Protein AF-A0AAW6KEW3-F1 (afdb_monomer_lite)

Organism: NCBI:txid1648923

Sequence (114 aa):
MAVEDRLRTRLEGVDGVTADDIAAWTAEAEDESGLKEGEDDTALLYMALAVAYETLATRAAQYFVYKDGDEMVDKSRLYNNYMRLALNARRNYRKTLRARRGAGQSHAGRADLR

Secondary structure (DSSP, 8-state):
--HHHHHHHHTTT-TT--HHHHHHHHHHHHHHH---TTT-HHHHHHHHHHHHHHHHHHHHHHTS---BTTB----HHHHHHHHHHHHHHHHHHHHHHHHHT---------S---

Foldseek 3Di:
DALLVVLCVVCPPPPPDDSVLSVVLLVVLCVVVVDDTPPCSLLSSLSSLLSSLQVQLVVLVVPQDDDDPPDGDHSVVVSVVSNVSSVVSVVVSVVSVVVVVDPPPPPPPPPPDD

Radius of gyration: 19.02 Å; chains: 1; bounding box: 39×22×76 Å

pLDDT: mean 82.98, std 15.98, range [48.12, 97.38]

Structure (mmCIF, N/CA/C/O backbone):
data_AF-A0AAW6KEW3-F1
#
_entry.id   AF-A0AAW6KEW3-F1
#
loop_
_atom_site.group_PDB
_atom_site.id
_atom_site.type_symbol
_atom_site.label_atom_id
_atom_site.label_alt_id
_atom_site.label_comp_id
_atom_site.label_asym_id
_atom_site.label_entity_id
_atom_site.label_seq_id
_atom_site.pdbx_PDB_ins_code
_atom_site.Cartn_x
_atom_site.Cartn_y
_atom_site.Cartn_z
_atom_site.occupancy
_atom_site.B_iso_or_equiv
_atom_site.auth_seq_id
_atom_site.auth_comp_id
_atom_site.auth_asym_id
_atom_site.auth_atom_id
_atom_site.pdbx_PDB_model_num
ATOM 1 N N . MET A 1 1 ? 17.980 3.773 -4.279 1.00 75.06 1 MET A N 1
ATOM 2 C CA . MET A 1 1 ? 17.209 3.738 -3.019 1.00 75.06 1 MET A CA 1
ATOM 3 C C . MET A 1 1 ? 16.228 2.602 -3.162 1.00 75.06 1 MET A C 1
ATOM 5 O O . MET A 1 1 ? 15.544 2.590 -4.183 1.00 75.06 1 MET A O 1
ATOM 9 N N . ALA A 1 2 ? 16.236 1.667 -2.214 1.00 91.00 2 ALA A N 1
ATOM 10 C CA . ALA A 1 2 ? 15.451 0.444 -2.307 1.00 91.00 2 ALA A CA 1
ATOM 11 C C . ALA A 1 2 ? 13.944 0.739 -2.316 1.00 91.00 2 ALA A C 1
ATOM 13 O O . ALA A 1 2 ? 13.502 1.801 -1.854 1.00 91.00 2 ALA A O 1
ATOM 14 N N . VAL A 1 3 ? 13.147 -0.184 -2.851 1.00 91.81 3 VAL A N 1
ATOM 15 C CA . VAL A 1 3 ? 11.680 -0.064 -2.854 1.00 91.81 3 VAL A CA 1
ATOM 16 C C . VAL A 1 3 ? 11.141 0.005 -1.426 1.00 91.81 3 VAL A C 1
ATOM 18 O O . VAL A 1 3 ? 10.303 0.863 -1.145 1.00 91.81 3 VAL A O 1
ATOM 21 N N . GLU A 1 4 ? 11.685 -0.800 -0.514 1.00 93.81 4 GLU A N 1
ATOM 22 C CA . GLU A 1 4 ? 11.322 -0.782 0.908 1.00 93.81 4 GLU A CA 1
ATOM 23 C C . GLU A 1 4 ? 11.594 0.573 1.569 1.00 93.81 4 GLU A C 1
ATOM 25 O O . GLU A 1 4 ? 10.735 1.101 2.274 1.00 93.81 4 GLU A O 1
ATOM 30 N N . ASP A 1 5 ? 12.754 1.186 1.305 1.00 93.94 5 ASP A N 1
ATOM 31 C CA . ASP A 1 5 ? 13.092 2.507 1.850 1.00 93.94 5 ASP A CA 1
ATOM 32 C C . ASP A 1 5 ? 12.105 3.567 1.356 1.00 93.94 5 ASP A C 1
ATOM 34 O O . ASP A 1 5 ? 11.612 4.394 2.125 1.00 93.94 5 ASP A O 1
ATOM 38 N N . ARG A 1 6 ? 11.757 3.513 0.064 1.00 94.81 6 ARG A N 1
ATOM 39 C CA . ARG A 1 6 ? 10.757 4.410 -0.527 1.00 94.81 6 ARG A CA 1
ATOM 40 C C . ARG A 1 6 ? 9.385 4.183 0.092 1.00 94.81 6 ARG A C 1
ATOM 42 O O . ARG A 1 6 ? 8.683 5.162 0.337 1.00 94.81 6 ARG A O 1
ATOM 49 N N . LEU A 1 7 ? 8.994 2.932 0.327 1.00 95.12 7 LEU A N 1
ATOM 50 C CA . LEU A 1 7 ? 7.725 2.590 0.963 1.00 95.12 7 LEU A CA 1
ATOM 51 C C . LEU A 1 7 ? 7.681 3.118 2.401 1.00 95.12 7 LEU A C 1
ATOM 53 O O . LEU A 1 7 ? 6.716 3.784 2.772 1.00 95.12 7 LEU A O 1
ATOM 57 N N . ARG A 1 8 ? 8.764 2.924 3.163 1.00 94.75 8 ARG A N 1
ATOM 58 C CA . ARG A 1 8 ? 8.924 3.441 4.526 1.00 94.75 8 ARG A CA 1
ATOM 59 C C . ARG A 1 8 ? 8.776 4.957 4.574 1.00 94.75 8 ARG A C 1
ATOM 61 O O . ARG A 1 8 ? 7.963 5.450 5.342 1.00 94.75 8 ARG A O 1
ATOM 68 N N . THR A 1 9 ? 9.484 5.696 3.718 1.00 94.81 9 THR A N 1
ATOM 69 C CA . THR A 1 9 ? 9.359 7.164 3.654 1.00 94.81 9 THR A CA 1
ATOM 70 C C . THR A 1 9 ? 7.942 7.609 3.284 1.00 94.81 9 THR A C 1
ATOM 72 O O . THR A 1 9 ? 7.461 8.632 3.755 1.00 94.81 9 THR A O 1
ATOM 75 N N . ARG A 1 10 ? 7.232 6.860 2.432 1.00 93.12 10 ARG A N 1
ATOM 76 C CA . ARG A 1 10 ? 5.859 7.209 2.022 1.00 93.12 10 ARG A CA 1
ATOM 77 C C . ARG A 1 10 ? 4.817 6.963 3.107 1.00 93.12 10 ARG A C 1
ATOM 79 O O . ARG A 1 10 ? 3.758 7.585 3.054 1.00 93.12 10 ARG A O 1
ATOM 86 N N . LEU A 1 11 ? 5.103 6.052 4.027 1.00 93.31 11 LEU A N 1
ATOM 87 C CA . LEU A 1 11 ? 4.239 5.693 5.149 1.00 93.31 11 LEU A CA 1
ATOM 88 C C . LEU A 1 11 ? 4.764 6.253 6.477 1.00 93.31 11 LEU A C 1
ATOM 90 O O . LEU A 1 11 ? 4.279 5.882 7.543 1.00 93.31 11 LEU A O 1
ATOM 94 N N . GLU A 1 12 ? 5.730 7.169 6.415 1.00 92.25 12 GLU A N 1
ATOM 95 C CA . GLU A 1 12 ? 6.247 7.861 7.584 1.00 92.25 12 GLU A CA 1
ATOM 96 C C . GLU A 1 12 ? 5.116 8.632 8.280 1.00 92.25 12 GLU A C 1
ATOM 98 O O . GLU A 1 12 ? 4.365 9.381 7.651 1.00 92.25 12 GLU A O 1
ATOM 103 N N . GLY A 1 13 ? 4.968 8.409 9.587 1.00 84.12 13 GLY A N 1
ATOM 104 C CA . GLY A 1 13 ? 3.903 9.010 10.392 1.00 84.12 13 GLY A CA 1
ATOM 105 C C . GLY A 1 13 ? 2.550 8.293 10.326 1.00 84.12 13 GLY A C 1
ATOM 106 O O . GLY A 1 13 ? 1.584 8.795 10.895 1.00 84.12 13 GLY A O 1
ATOM 107 N N . VAL A 1 14 ? 2.448 7.136 9.661 1.00 87.12 14 VAL A N 1
ATOM 108 C CA . VAL A 1 14 ? 1.269 6.269 9.795 1.00 87.12 14 VAL A CA 1
ATOM 109 C C . VAL A 1 14 ? 1.415 5.420 11.057 1.00 87.12 14 VAL A C 1
ATOM 111 O O . VAL A 1 14 ? 2.298 4.567 11.149 1.00 87.12 14 VAL A O 1
ATOM 114 N N . ASP A 1 15 ? 0.528 5.641 12.024 1.00 82.69 15 ASP A N 1
ATOM 115 C CA . ASP A 1 15 ? 0.536 4.905 13.287 1.00 82.69 15 ASP A CA 1
ATOM 116 C C . ASP A 1 15 ? 0.318 3.400 13.083 1.00 82.69 15 ASP A C 1
ATOM 118 O O . ASP A 1 15 ? -0.558 2.962 12.333 1.00 82.69 15 ASP A O 1
ATOM 122 N N . GLY A 1 16 ? 1.105 2.598 13.804 1.00 83.50 16 GLY A N 1
ATOM 123 C CA . GLY A 1 16 ? 0.984 1.140 13.812 1.00 83.50 16 GLY A CA 1
ATOM 124 C C . GLY A 1 16 ? 1.581 0.431 12.594 1.00 83.50 16 GLY A C 1
ATOM 125 O O . GLY A 1 16 ? 1.325 -0.760 12.428 1.00 83.50 16 GLY A O 1
ATOM 126 N N . VAL A 1 17 ? 2.356 1.129 11.757 1.00 91.88 17 VAL A N 1
ATOM 127 C CA . VAL A 1 17 ? 3.162 0.516 10.691 1.00 91.88 17 VAL A CA 1
ATOM 128 C C . VAL A 1 17 ? 4.533 0.137 11.238 1.00 91.88 17 VAL A C 1
ATOM 130 O O . VAL A 1 17 ? 5.274 0.993 11.722 1.00 91.88 17 VAL A O 1
ATOM 133 N N . THR A 1 18 ? 4.879 -1.145 11.157 1.00 93.44 18 THR A N 1
ATOM 134 C CA . THR A 1 18 ? 6.184 -1.662 11.597 1.00 93.44 18 THR A CA 1
ATOM 135 C C . THR A 1 18 ? 7.137 -1.883 10.420 1.00 93.44 18 THR A C 1
ATOM 137 O O . THR A 1 18 ? 6.741 -1.855 9.256 1.00 93.44 18 THR A O 1
ATOM 140 N N . ALA A 1 19 ? 8.420 -2.123 10.704 1.00 92.50 19 ALA A N 1
ATOM 141 C CA . ALA A 1 19 ? 9.369 -2.539 9.668 1.00 92.50 19 ALA A CA 1
ATOM 142 C C . ALA A 1 19 ? 8.981 -3.894 9.043 1.00 92.50 19 ALA A C 1
ATOM 144 O O . ALA A 1 19 ? 9.136 -4.066 7.836 1.00 92.50 19 ALA A O 1
ATOM 145 N N . ASP A 1 20 ? 8.419 -4.804 9.842 1.00 94.56 20 ASP A N 1
ATOM 146 C CA . ASP A 1 20 ? 7.942 -6.107 9.371 1.00 94.56 20 ASP A CA 1
ATOM 147 C C . ASP A 1 20 ? 6.758 -5.957 8.409 1.00 94.56 20 ASP A C 1
ATOM 149 O O . ASP A 1 20 ? 6.695 -6.661 7.405 1.00 94.56 20 ASP A O 1
ATOM 153 N N . ASP A 1 21 ? 5.861 -4.997 8.664 1.00 95.06 21 ASP A N 1
ATOM 154 C CA . ASP A 1 21 ? 4.766 -4.669 7.746 1.00 95.06 21 ASP A CA 1
ATOM 155 C C . ASP A 1 21 ? 5.306 -4.195 6.387 1.00 95.06 21 ASP A C 1
ATOM 157 O O . ASP A 1 21 ? 4.853 -4.651 5.340 1.00 95.06 21 ASP A O 1
ATOM 161 N N . ILE A 1 22 ? 6.309 -3.309 6.393 1.00 96.12 22 ILE A N 1
ATOM 162 C CA . ILE A 1 22 ? 6.943 -2.788 5.170 1.00 96.12 22 ILE A CA 1
ATOM 163 C C . ILE A 1 22 ? 7.571 -3.921 4.349 1.00 96.12 22 ILE A C 1
ATOM 165 O O . ILE A 1 22 ? 7.382 -3.967 3.129 1.00 96.12 22 ILE A O 1
ATOM 169 N N . ALA A 1 23 ? 8.289 -4.833 5.007 1.00 95.81 23 ALA A N 1
ATOM 170 C CA . ALA A 1 23 ? 8.895 -5.990 4.357 1.00 95.81 23 ALA A CA 1
ATOM 171 C C . ALA A 1 23 ? 7.822 -6.946 3.806 1.00 95.81 23 ALA A C 1
ATOM 173 O O . ALA A 1 23 ? 7.895 -7.366 2.651 1.00 95.81 23 ALA A O 1
ATOM 174 N N . ALA A 1 24 ? 6.777 -7.228 4.590 1.00 97.00 24 ALA A N 1
ATOM 175 C CA . ALA A 1 24 ? 5.674 -8.094 4.182 1.00 97.00 24 ALA A CA 1
ATOM 176 C C . ALA A 1 24 ? 4.926 -7.544 2.959 1.00 97.00 24 ALA A C 1
ATOM 178 O O . ALA A 1 24 ? 4.716 -8.274 1.993 1.00 97.00 24 ALA A O 1
ATOM 179 N N . TRP A 1 25 ? 4.585 -6.253 2.949 1.00 97.38 25 TRP A N 1
ATOM 180 C CA . TRP A 1 25 ? 3.896 -5.631 1.814 1.00 97.38 25 TRP A CA 1
ATOM 181 C C . TRP A 1 25 ? 4.761 -5.558 0.563 1.00 97.38 25 TRP A C 1
ATOM 183 O O . TRP A 1 25 ? 4.240 -5.625 -0.549 1.00 97.38 25 TRP A O 1
ATOM 193 N N . THR A 1 26 ? 6.076 -5.418 0.728 1.00 96.19 26 THR A N 1
ATOM 194 C CA . THR A 1 26 ? 7.004 -5.440 -0.405 1.00 96.19 26 THR A CA 1
ATOM 195 C C . THR A 1 26 ? 7.099 -6.847 -0.990 1.00 96.19 26 THR A C 1
ATOM 197 O O . THR A 1 26 ? 6.974 -7.000 -2.202 1.00 96.19 26 THR A O 1
ATOM 200 N N . ALA A 1 27 ? 7.200 -7.878 -0.148 1.00 96.62 27 ALA A N 1
ATOM 201 C CA . ALA A 1 27 ? 7.194 -9.274 -0.584 1.00 96.62 27 ALA A CA 1
ATOM 202 C C . ALA A 1 27 ? 5.873 -9.677 -1.267 1.00 96.62 27 ALA A C 1
ATOM 204 O O . ALA A 1 27 ? 5.891 -10.304 -2.324 1.00 96.62 27 ALA A O 1
ATOM 205 N N . GLU A 1 28 ? 4.72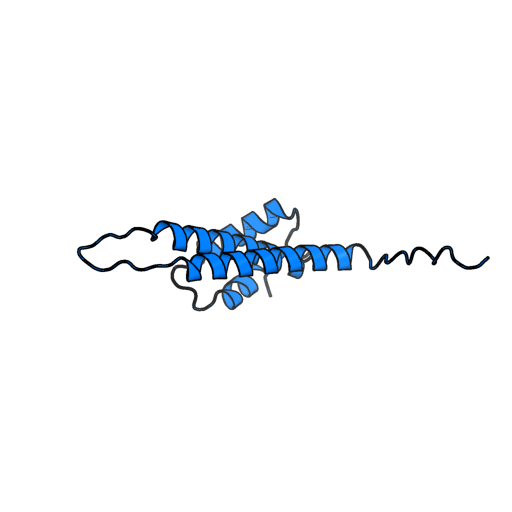8 -9.277 -0.708 1.00 97.06 28 GLU A N 1
ATOM 206 C CA . GLU A 1 28 ? 3.410 -9.523 -1.307 1.00 97.06 28 GLU A CA 1
ATOM 207 C C . GLU A 1 28 ? 3.257 -8.798 -2.650 1.00 97.06 28 GLU A C 1
ATOM 209 O O . GLU A 1 28 ? 2.730 -9.353 -3.610 1.00 97.06 28 GLU A O 1
ATOM 214 N N . ALA A 1 29 ? 3.785 -7.578 -2.762 1.00 96.12 29 ALA A N 1
ATOM 215 C CA . ALA A 1 29 ? 3.786 -6.846 -4.019 1.00 96.12 29 ALA A CA 1
ATOM 216 C C . ALA A 1 29 ? 4.643 -7.515 -5.098 1.00 96.12 29 ALA A C 1
ATOM 218 O O . ALA A 1 29 ? 4.249 -7.496 -6.266 1.00 96.12 29 ALA A O 1
ATOM 219 N N . GLU A 1 30 ? 5.792 -8.093 -4.743 1.00 96.12 30 GLU A N 1
ATOM 220 C CA . GLU A 1 30 ? 6.597 -8.882 -5.680 1.00 96.12 30 GLU A CA 1
ATOM 221 C C . GLU A 1 30 ? 5.837 -10.118 -6.167 1.00 96.12 30 GLU A C 1
ATOM 223 O O . GLU A 1 30 ? 5.830 -10.395 -7.366 1.00 96.12 30 GLU A O 1
ATOM 228 N N . ASP A 1 31 ? 5.165 -10.827 -5.257 1.00 96.75 31 ASP A N 1
ATOM 229 C CA . ASP A 1 31 ? 4.367 -12.011 -5.585 1.00 96.75 31 ASP A CA 1
ATOM 230 C C . ASP A 1 31 ? 3.180 -11.663 -6.500 1.00 96.75 31 ASP A C 1
ATOM 232 O O . ASP A 1 31 ? 3.033 -12.234 -7.582 1.00 96.75 31 ASP A O 1
ATOM 236 N N . GLU A 1 32 ? 2.380 -10.652 -6.140 1.00 94.81 32 GLU A N 1
ATOM 237 C CA . GLU A 1 32 ? 1.180 -10.276 -6.898 1.00 94.81 32 GLU A CA 1
ATOM 238 C C . GLU A 1 32 ? 1.526 -9.654 -8.262 1.00 94.81 32 GLU A C 1
ATOM 240 O O . GLU A 1 32 ? 0.831 -9.868 -9.260 1.00 94.81 32 GLU A O 1
ATOM 245 N N . SER A 1 33 ? 2.595 -8.856 -8.330 1.00 92.19 33 SER A N 1
ATOM 246 C CA . SER A 1 33 ? 2.999 -8.205 -9.581 1.00 92.19 33 SER A CA 1
ATOM 247 C C . SER A 1 33 ? 3.839 -9.094 -10.495 1.00 92.19 33 SER A C 1
ATOM 249 O O . SER A 1 33 ? 3.927 -8.801 -11.692 1.00 92.19 33 SER A O 1
ATOM 251 N N . GLY A 1 34 ? 4.473 -10.131 -9.940 1.00 93.81 34 GLY A N 1
ATOM 252 C CA . GLY A 1 34 ? 5.504 -10.924 -10.602 1.00 93.81 34 GLY A CA 1
ATOM 253 C C . GLY A 1 34 ? 6.784 -10.143 -10.921 1.00 93.81 34 GLY A C 1
ATOM 254 O O . GLY A 1 34 ? 7.597 -10.634 -11.699 1.00 93.81 34 GLY A O 1
ATOM 255 N N . LEU A 1 35 ? 6.944 -8.928 -10.381 1.00 92.81 35 LEU A N 1
ATOM 256 C CA . LEU A 1 35 ? 8.133 -8.097 -10.562 1.00 92.81 35 LEU A CA 1
ATOM 2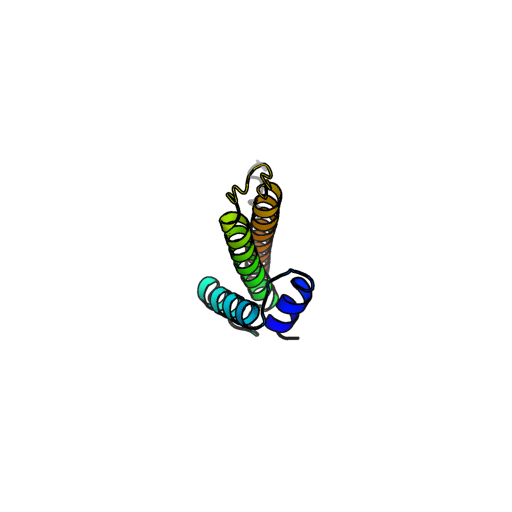57 C C . LEU A 1 35 ? 9.120 -8.331 -9.425 1.00 92.81 35 LEU A C 1
ATOM 259 O O . LEU A 1 35 ? 8.726 -8.528 -8.276 1.00 92.81 35 LEU A O 1
ATOM 263 N N . LYS A 1 36 ? 10.406 -8.210 -9.741 1.00 92.69 36 LYS A N 1
ATOM 264 C CA . LYS A 1 36 ? 11.478 -8.130 -8.743 1.00 92.69 36 LYS A CA 1
ATOM 265 C C . LYS A 1 36 ? 12.086 -6.738 -8.679 1.00 92.69 36 LYS A C 1
ATOM 267 O O . LYS A 1 36 ? 12.006 -5.961 -9.637 1.00 92.69 36 LYS A O 1
ATOM 272 N N . GLU A 1 37 ? 12.693 -6.419 -7.540 1.00 88.25 37 GLU A N 1
ATOM 273 C CA . GLU A 1 37 ? 13.491 -5.202 -7.414 1.00 88.25 37 GLU A CA 1
ATOM 274 C C . GLU A 1 37 ? 14.577 -5.153 -8.508 1.00 88.25 37 GLU A C 1
ATOM 276 O O . GLU A 1 37 ? 15.225 -6.150 -8.830 1.00 88.25 37 GLU A O 1
ATOM 281 N N . GLY A 1 38 ? 14.732 -3.989 -9.136 1.00 87.81 38 GLY A N 1
ATOM 282 C CA . GLY A 1 38 ? 15.568 -3.757 -10.311 1.00 87.81 38 GLY A CA 1
ATOM 283 C C . GLY A 1 38 ? 14.842 -3.897 -11.656 1.00 87.81 38 GLY A C 1
ATOM 284 O O . GLY A 1 38 ? 15.342 -3.387 -12.659 1.00 87.81 38 GLY A O 1
ATOM 285 N N . GLU A 1 39 ? 13.663 -4.530 -11.719 1.00 89.06 3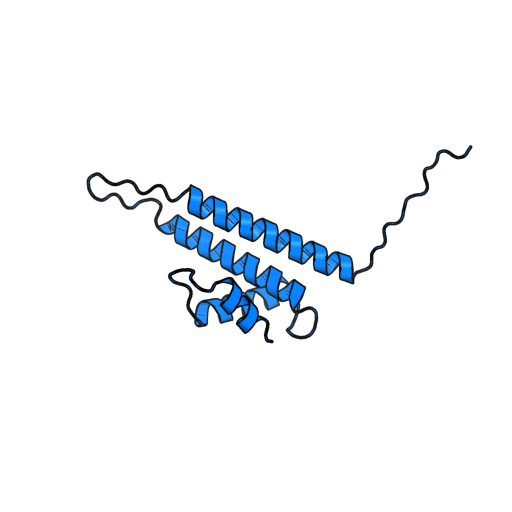9 GLU A N 1
ATOM 286 C CA . GLU A 1 39 ? 12.925 -4.680 -12.982 1.00 89.06 39 GLU A CA 1
ATOM 287 C C . GLU A 1 39 ? 12.065 -3.459 -13.318 1.00 89.06 39 GLU A C 1
ATOM 289 O O . GLU A 1 39 ? 12.098 -2.966 -14.448 1.00 89.06 39 GLU A O 1
ATOM 294 N N . ASP A 1 40 ? 11.239 -3.015 -12.369 1.00 91.25 40 ASP A N 1
ATOM 295 C CA . ASP A 1 40 ? 10.450 -1.778 -12.426 1.00 91.25 40 ASP A CA 1
ATOM 296 C C . ASP A 1 40 ? 10.082 -1.343 -11.007 1.00 91.25 40 ASP A C 1
ATOM 298 O O . ASP A 1 40 ? 8.948 -1.493 -10.548 1.00 91.25 40 ASP A O 1
ATOM 302 N N . ASP A 1 41 ? 11.062 -0.774 -10.310 1.00 93.62 41 ASP A N 1
ATOM 303 C CA . ASP A 1 41 ? 10.937 -0.338 -8.914 1.00 93.62 41 ASP A CA 1
ATOM 304 C C . ASP A 1 41 ? 9.778 0.634 -8.688 1.00 93.62 41 ASP A C 1
ATOM 306 O O . ASP A 1 41 ? 9.270 0.777 -7.578 1.00 93.62 41 ASP A O 1
ATOM 310 N N . THR A 1 42 ? 9.370 1.369 -9.724 1.00 93.94 42 THR A N 1
ATOM 311 C CA . THR A 1 42 ? 8.262 2.318 -9.610 1.00 93.94 42 THR A CA 1
ATOM 312 C C . THR A 1 42 ? 6.923 1.601 -9.688 1.00 93.94 42 THR A C 1
ATOM 314 O O . THR A 1 42 ? 6.035 1.903 -8.891 1.00 93.94 42 THR A O 1
ATOM 317 N N . ALA A 1 43 ? 6.768 0.643 -10.605 1.00 93.56 43 ALA A N 1
ATOM 318 C CA . ALA A 1 43 ? 5.603 -0.230 -10.615 1.00 93.56 43 ALA A CA 1
ATOM 319 C C . ALA A 1 43 ? 5.517 -1.041 -9.313 1.00 93.56 43 ALA A C 1
ATOM 321 O O . ALA A 1 43 ? 4.464 -1.031 -8.675 1.00 93.56 43 ALA A O 1
ATOM 322 N N . LEU A 1 44 ? 6.622 -1.652 -8.879 1.00 95.62 44 LEU A N 1
ATOM 323 C CA . LEU A 1 44 ? 6.671 -2.443 -7.650 1.00 95.62 44 LEU A CA 1
ATOM 324 C C . LEU A 1 44 ? 6.316 -1.599 -6.415 1.00 95.62 44 LEU A C 1
ATOM 326 O O . LEU A 1 44 ? 5.458 -1.999 -5.633 1.00 95.62 44 LEU A O 1
ATOM 330 N N . LEU A 1 45 ? 6.845 -0.372 -6.301 1.00 96.44 45 LEU A N 1
ATOM 331 C CA . LEU A 1 45 ? 6.454 0.560 -5.235 1.00 96.44 45 LEU A CA 1
ATOM 332 C C . LEU A 1 45 ? 4.951 0.872 -5.245 1.00 96.44 45 LEU A C 1
ATOM 334 O O . LEU A 1 45 ? 4.325 0.937 -4.188 1.00 96.44 45 LEU A O 1
ATOM 338 N N . TYR A 1 46 ? 4.352 1.109 -6.417 1.00 97.25 46 TYR A N 1
ATOM 339 C CA . TYR A 1 46 ? 2.912 1.371 -6.491 1.00 97.25 46 TYR A CA 1
ATOM 340 C C . TYR A 1 46 ? 2.073 0.151 -6.120 1.00 97.25 46 TYR A C 1
ATOM 342 O O . TYR A 1 46 ? 0.983 0.330 -5.577 1.00 97.25 46 TYR A O 1
ATOM 350 N N . MET A 1 47 ? 2.562 -1.057 -6.395 1.00 97.19 47 MET A N 1
ATOM 351 C CA . MET A 1 47 ? 1.899 -2.275 -5.951 1.00 97.19 47 MET A CA 1
ATOM 352 C C . MET A 1 47 ? 2.002 -2.431 -4.430 1.00 97.19 47 MET A C 1
ATOM 354 O O . MET A 1 47 ? 0.979 -2.584 -3.771 1.00 97.19 47 MET A O 1
ATOM 358 N N . ALA A 1 48 ? 3.191 -2.240 -3.856 1.00 96.81 48 ALA A N 1
ATOM 359 C CA . ALA A 1 48 ? 3.393 -2.289 -2.407 1.00 96.81 48 ALA A CA 1
ATOM 360 C C . ALA A 1 48 ? 2.549 -1.247 -1.658 1.00 96.81 48 ALA A C 1
ATOM 362 O O . ALA A 1 48 ? 1.944 -1.549 -0.633 1.00 96.81 48 ALA A O 1
ATOM 363 N N . LEU A 1 49 ? 2.410 -0.035 -2.206 1.00 97.06 49 LEU A N 1
ATOM 364 C CA . LEU A 1 49 ? 1.501 0.977 -1.658 1.00 97.06 49 LEU A CA 1
ATOM 365 C C . LEU A 1 49 ? 0.031 0.541 -1.711 1.00 97.06 49 LEU A C 1
ATOM 367 O O . LEU A 1 49 ? -0.724 0.862 -0.798 1.00 97.06 49 LEU A O 1
ATOM 371 N N . ALA A 1 50 ? -0.395 -0.162 -2.764 1.00 97.25 50 ALA A N 1
ATOM 372 C CA . ALA A 1 50 ? -1.763 -0.664 -2.847 1.00 97.25 50 ALA A CA 1
ATOM 373 C C . ALA A 1 50 ? -2.052 -1.685 -1.740 1.00 97.25 50 ALA A C 1
ATOM 375 O O . ALA A 1 50 ? -3.031 -1.512 -1.014 1.00 97.25 50 ALA A O 1
ATOM 376 N N . VAL A 1 51 ? -1.163 -2.667 -1.570 1.00 97.00 51 VAL A N 1
ATOM 377 C CA . VAL A 1 51 ? -1.249 -3.690 -0.515 1.00 97.00 51 VAL A CA 1
ATOM 378 C C . VAL A 1 51 ? -1.243 -3.043 0.874 1.00 97.00 51 VAL A C 1
ATOM 380 O O . VAL A 1 51 ? -2.106 -3.329 1.710 1.00 97.00 51 VAL A O 1
ATOM 383 N N . ALA A 1 52 ? -0.328 -2.097 1.107 1.00 96.00 52 ALA A N 1
ATOM 384 C CA . ALA A 1 52 ? -0.232 -1.378 2.373 1.00 96.00 52 A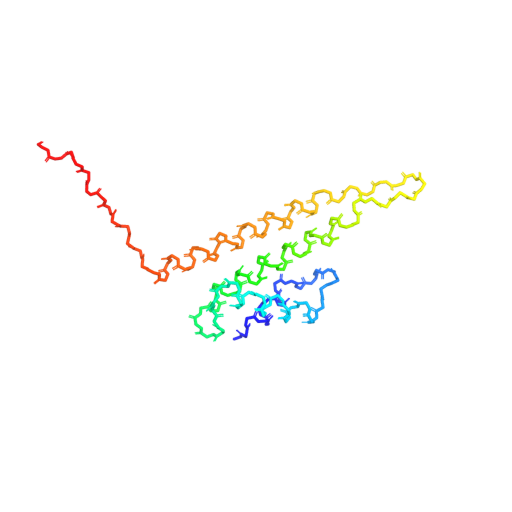LA A CA 1
ATOM 385 C C . ALA A 1 52 ? -1.534 -0.637 2.711 1.00 96.00 52 ALA A C 1
ATOM 387 O O . ALA A 1 52 ? -2.064 -0.760 3.816 1.00 96.00 52 ALA A O 1
ATOM 388 N N . TYR A 1 53 ? -2.099 0.109 1.758 1.00 95.56 53 TYR A N 1
ATOM 389 C CA . TYR A 1 53 ? -3.341 0.846 1.982 1.00 95.56 53 TYR A CA 1
ATOM 390 C C . TYR A 1 53 ? -4.563 -0.068 2.148 1.00 95.56 53 TYR A C 1
ATOM 392 O O . TYR A 1 53 ? -5.435 0.254 2.953 1.00 95.56 53 TYR A O 1
ATOM 400 N N . GLU A 1 54 ? -4.636 -1.209 1.456 1.00 94.06 54 GLU A N 1
ATOM 401 C CA . GLU A 1 54 ? -5.692 -2.217 1.661 1.00 94.06 54 GLU A CA 1
ATOM 402 C C . GLU A 1 54 ? -5.611 -2.834 3.064 1.00 94.06 54 GLU A C 1
ATOM 404 O O . GLU A 1 54 ? -6.623 -2.949 3.767 1.00 94.06 54 GLU A O 1
ATOM 409 N N . THR A 1 55 ? -4.396 -3.140 3.519 1.00 93.38 55 THR A N 1
ATOM 410 C CA . THR A 1 55 ? -4.144 -3.643 4.873 1.00 93.38 55 THR A CA 1
ATOM 411 C C . THR A 1 55 ? -4.542 -2.610 5.926 1.00 93.38 55 THR A C 1
ATOM 413 O O . THR A 1 55 ? -5.279 -2.925 6.861 1.00 93.38 55 THR A O 1
ATOM 416 N N . LEU A 1 56 ? -4.117 -1.353 5.762 1.00 91.31 56 LEU A N 1
ATOM 417 C CA . LEU A 1 56 ? -4.450 -0.256 6.677 1.00 91.31 56 LEU A CA 1
ATOM 418 C C . LEU A 1 56 ? -5.950 0.039 6.709 1.00 91.31 56 LEU A C 1
ATOM 420 O O . LEU A 1 56 ? -6.506 0.261 7.785 1.00 91.31 56 LEU A O 1
ATOM 424 N N . ALA A 1 57 ? -6.624 -0.008 5.558 1.00 89.44 57 ALA A N 1
ATOM 425 C CA . ALA A 1 57 ? -8.076 0.096 5.500 1.00 89.44 57 ALA A CA 1
ATOM 426 C C . ALA A 1 57 ? -8.720 -1.023 6.327 1.00 89.44 57 ALA A C 1
ATOM 428 O O . ALA A 1 57 ? -9.545 -0.756 7.196 1.00 89.44 57 ALA A O 1
ATOM 429 N N . THR A 1 58 ? -8.296 -2.269 6.121 1.00 87.62 58 THR A N 1
ATOM 430 C CA . THR A 1 58 ? -8.839 -3.429 6.840 1.00 87.62 58 THR A CA 1
ATOM 431 C C . THR A 1 58 ? -8.602 -3.330 8.349 1.00 87.62 58 THR A C 1
ATOM 433 O O . THR A 1 58 ? -9.530 -3.555 9.125 1.00 87.62 58 THR A O 1
ATOM 436 N N . ARG A 1 59 ? -7.410 -2.895 8.779 1.00 86.12 59 ARG A N 1
ATOM 437 C CA . ARG A 1 59 ? -7.112 -2.601 10.193 1.00 86.12 59 ARG A CA 1
ATOM 438 C C . ARG A 1 59 ? -8.044 -1.521 10.743 1.00 86.12 59 ARG A C 1
ATOM 440 O O . ARG A 1 59 ? -8.653 -1.717 11.788 1.00 86.12 59 ARG A O 1
ATOM 447 N N . ALA A 1 60 ? -8.225 -0.408 10.026 1.00 81.12 60 ALA A N 1
ATOM 448 C CA . ALA A 1 60 ? -9.158 0.648 10.426 1.00 81.12 60 ALA A CA 1
ATOM 449 C C . ALA A 1 60 ? -10.600 0.129 10.542 1.00 81.12 60 ALA A C 1
ATOM 451 O O . ALA A 1 60 ? -11.345 0.588 11.411 1.00 81.12 60 ALA A O 1
ATOM 452 N N . ALA A 1 61 ? -10.966 -0.851 9.710 1.00 77.94 61 ALA A N 1
ATOM 453 C CA . ALA A 1 61 ? -12.288 -1.443 9.720 1.00 77.94 61 ALA A CA 1
ATOM 454 C C . ALA A 1 61 ? -12.562 -2.379 10.900 1.00 77.94 61 ALA A C 1
ATOM 456 O O . ALA A 1 61 ? -13.680 -2.443 11.405 1.00 77.94 61 ALA A O 1
ATOM 457 N N . GLN A 1 62 ? -11.546 -3.077 11.395 1.00 71.00 62 GLN A N 1
ATOM 458 C CA . GLN A 1 62 ? -11.704 -3.963 12.552 1.00 71.00 62 GLN A CA 1
ATOM 459 C C . GLN A 1 62 ? -12.146 -3.207 13.817 1.00 71.00 62 GLN A C 1
ATOM 461 O O . GLN A 1 62 ? -12.832 -3.771 14.663 1.00 71.00 62 GLN A O 1
ATOM 466 N N . TYR A 1 63 ? -11.838 -1.910 13.914 1.00 62.03 63 TYR A N 1
ATOM 467 C CA . TYR A 1 63 ? -12.235 -1.055 15.035 1.00 62.03 63 TYR A CA 1
ATOM 468 C C . TYR A 1 63 ? -13.579 -0.330 14.829 1.00 62.03 63 TYR A C 1
ATOM 470 O O . TYR A 1 63 ? -13.870 0.611 15.565 1.00 62.03 63 TYR A O 1
ATOM 478 N N . PHE A 1 64 ? -14.397 -0.728 13.844 1.00 56.12 64 PHE A N 1
ATOM 479 C CA . PHE A 1 64 ? -15.688 -0.087 13.548 1.00 56.12 64 PHE A CA 1
ATOM 480 C C . PHE A 1 64 ? -16.736 -0.192 14.656 1.00 56.12 64 PHE A C 1
ATOM 482 O O . PHE A 1 64 ? -17.698 0.574 14.658 1.00 56.12 64 PHE A O 1
ATOM 489 N N . VAL A 1 65 ? -16.578 -1.130 15.587 1.00 52.00 65 VAL A N 1
ATOM 490 C CA . VAL A 1 65 ? -17.546 -1.356 16.659 1.00 52.00 65 VAL A CA 1
ATOM 491 C C . VAL A 1 65 ? -16.794 -1.541 17.969 1.00 52.00 65 VAL A C 1
ATOM 493 O O . VAL A 1 65 ? -16.566 -2.659 18.416 1.00 52.00 65 VAL A O 1
ATOM 496 N N . TYR A 1 66 ? -16.406 -0.435 18.597 1.00 49.47 66 TYR A N 1
ATOM 497 C CA . TYR A 1 66 ? -16.139 -0.428 20.031 1.00 49.47 66 TYR A CA 1
ATOM 498 C C . TYR A 1 66 ? -17.302 0.315 20.687 1.00 49.47 66 TYR A C 1
ATOM 500 O O . TYR A 1 66 ? -17.413 1.528 20.555 1.00 49.47 66 TYR A O 1
ATOM 508 N N . LYS A 1 67 ? -18.239 -0.430 21.284 1.00 48.81 67 LYS A N 1
ATOM 509 C CA . LYS A 1 67 ? -19.280 0.143 22.142 1.00 48.81 67 LYS A CA 1
ATOM 510 C C . LYS A 1 67 ? -18.721 0.169 23.555 1.00 48.81 67 LYS A C 1
ATOM 512 O O . LYS A 1 67 ? -18.734 -0.866 24.215 1.00 48.81 67 LYS A O 1
ATOM 517 N N . ASP A 1 68 ? -18.258 1.326 24.000 1.00 54.12 68 ASP A N 1
ATOM 518 C CA . ASP A 1 68 ? -18.102 1.586 25.427 1.00 54.12 68 ASP A CA 1
ATOM 519 C C . ASP A 1 68 ? -19.072 2.700 25.815 1.00 54.12 68 ASP A C 1
ATOM 521 O O . ASP A 1 68 ? -18.900 3.843 25.399 1.00 54.12 68 ASP A O 1
ATOM 525 N N . GLY A 1 69 ? -20.142 2.327 26.524 1.00 63.31 69 GLY A N 1
ATOM 526 C CA . GLY A 1 69 ? -21.139 3.233 27.107 1.00 63.31 69 GLY A CA 1
ATOM 527 C C . GLY A 1 69 ? -21.890 4.138 26.122 1.00 63.31 69 GLY A C 1
ATOM 528 O O . GLY A 1 69 ? -23.040 3.849 25.800 1.00 63.31 69 GLY A O 1
ATOM 529 N N . ASP A 1 70 ? -21.232 5.210 25.662 1.00 54.88 70 ASP A N 1
ATOM 530 C CA . ASP A 1 70 ? -21.806 6.368 24.958 1.00 54.88 70 ASP A CA 1
ATOM 531 C C . ASP A 1 70 ? -20.975 6.896 23.759 1.00 54.88 70 ASP A C 1
ATOM 533 O O . ASP A 1 70 ? -21.465 7.752 23.019 1.00 54.88 70 ASP A O 1
ATOM 537 N N . GLU A 1 71 ? -19.753 6.406 23.494 1.00 53.59 71 GLU A N 1
ATOM 538 C CA . GLU A 1 71 ? -18.933 6.885 22.362 1.00 53.59 71 GLU A CA 1
ATOM 539 C C . GLU A 1 71 ? -18.913 5.899 21.185 1.00 53.59 71 GLU A C 1
ATOM 541 O O . GLU A 1 71 ? -18.395 4.787 21.267 1.00 53.59 71 GLU A O 1
ATOM 546 N N . MET A 1 72 ? -19.452 6.333 20.041 1.00 55.75 72 MET A N 1
ATOM 547 C CA . MET A 1 72 ? -19.328 5.636 18.761 1.00 55.75 72 MET A CA 1
ATOM 548 C C . MET A 1 72 ? -18.327 6.387 17.877 1.00 55.75 72 MET A C 1
ATOM 550 O O . MET A 1 72 ? -18.639 7.441 17.323 1.00 55.75 72 MET A O 1
ATOM 554 N N . VAL A 1 73 ? -17.120 5.840 17.713 1.00 59.94 73 VAL A N 1
ATOM 555 C CA . VAL A 1 73 ? -16.121 6.410 16.796 1.00 59.94 73 VAL A CA 1
ATOM 556 C C . VAL A 1 73 ? -16.367 5.881 15.380 1.00 59.94 73 VAL A C 1
ATOM 558 O O . VAL A 1 73 ? -15.948 4.778 15.032 1.00 59.94 73 VAL A O 1
ATOM 561 N N . ASP A 1 74 ? -17.035 6.673 14.537 1.00 66.88 74 ASP A N 1
ATOM 562 C CA . ASP A 1 74 ? -17.233 6.341 13.121 1.00 66.88 74 ASP A CA 1
ATOM 563 C C . ASP A 1 74 ? -15.929 6.506 12.315 1.00 66.88 74 ASP A C 1
ATOM 565 O O . ASP A 1 74 ? -15.573 7.592 11.847 1.00 66.88 74 ASP A O 1
ATOM 569 N N . LYS A 1 75 ? -15.216 5.395 12.106 1.00 70.00 75 LYS A N 1
ATOM 570 C CA . LYS A 1 75 ? -13.988 5.345 11.294 1.00 70.00 75 LYS A CA 1
ATOM 571 C C . LYS A 1 75 ? -14.253 5.169 9.790 1.00 70.00 75 LYS A C 1
ATOM 573 O O . LYS A 1 75 ? -13.319 4.894 9.032 1.00 70.00 75 LYS A O 1
ATOM 578 N N . SER A 1 76 ? -15.490 5.359 9.305 1.00 74.25 76 SER A N 1
ATOM 579 C CA . SER A 1 76 ? -15.872 4.932 7.938 1.00 74.25 76 SER A CA 1
ATOM 580 C C . SER A 1 76 ? -15.182 5.784 6.898 1.00 74.25 76 SER A C 1
ATOM 582 O O . SER A 1 76 ? -14.797 5.329 5.822 1.00 74.25 76 SER A O 1
ATOM 584 N N . ARG A 1 77 ? -14.952 7.043 7.260 1.00 79.88 77 ARG A N 1
ATOM 585 C CA . ARG A 1 77 ? -14.179 7.991 6.466 1.00 79.88 77 ARG A CA 1
ATOM 586 C C . ARG A 1 77 ? -12.718 7.563 6.333 1.00 79.88 77 ARG A C 1
ATOM 588 O O . ARG A 1 77 ? -12.173 7.686 5.242 1.00 79.88 77 ARG A O 1
ATOM 595 N N . LEU A 1 78 ? -12.107 7.022 7.389 1.00 83.00 78 LEU A N 1
ATOM 596 C CA . LEU A 1 78 ? -10.711 6.579 7.364 1.00 83.00 78 LEU A CA 1
ATOM 597 C C . LEU A 1 78 ? -10.534 5.359 6.455 1.00 83.00 78 LEU A C 1
ATOM 599 O O . LEU A 1 78 ? -9.686 5.384 5.564 1.00 83.00 78 LEU A O 1
ATOM 603 N N . TYR A 1 79 ? -11.398 4.352 6.609 1.00 86.56 79 TYR A N 1
ATOM 604 C CA . TYR A 1 79 ? -11.444 3.192 5.714 1.00 86.56 79 TYR A CA 1
ATOM 605 C C . TYR A 1 79 ? -11.573 3.613 4.246 1.00 86.56 79 TYR A C 1
ATOM 607 O O . TYR A 1 79 ? -10.756 3.248 3.401 1.00 86.56 79 TYR A O 1
ATOM 615 N N . ASN A 1 80 ? -12.574 4.448 3.949 1.00 87.44 80 ASN A N 1
ATOM 616 C CA . ASN A 1 80 ? -12.836 4.908 2.590 1.00 87.44 80 ASN A CA 1
ATOM 617 C C . ASN A 1 80 ? -11.660 5.701 2.004 1.00 87.44 80 ASN A C 1
ATOM 619 O O . ASN A 1 80 ? -11.391 5.605 0.805 1.00 87.44 80 ASN A O 1
ATOM 623 N N . ASN A 1 81 ? -10.950 6.475 2.825 1.00 89.81 81 ASN A N 1
ATOM 624 C CA . ASN A 1 81 ? -9.769 7.213 2.389 1.00 89.81 81 ASN A CA 1
ATOM 625 C C . ASN A 1 81 ? -8.627 6.267 2.003 1.00 89.81 81 ASN A C 1
ATOM 627 O O . ASN A 1 81 ? -8.094 6.401 0.901 1.00 89.81 81 ASN A O 1
ATOM 631 N N . TYR A 1 82 ? -8.299 5.281 2.843 1.00 91.56 82 TYR A N 1
ATOM 632 C CA . TYR A 1 82 ? -7.262 4.299 2.517 1.00 91.56 82 TYR A CA 1
ATOM 633 C C . TYR A 1 82 ? -7.622 3.466 1.284 1.00 91.56 82 TYR A C 1
ATOM 635 O O . TYR A 1 82 ? -6.801 3.342 0.379 1.00 91.56 82 TYR A O 1
ATOM 643 N N . MET A 1 83 ? -8.872 3.013 1.153 1.00 92.50 83 MET A N 1
ATOM 644 C CA . M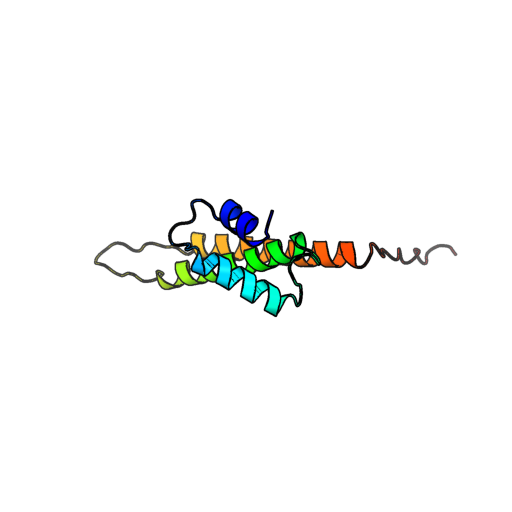ET A 1 83 ? -9.307 2.293 -0.050 1.00 92.50 83 MET A CA 1
ATOM 645 C C . MET A 1 83 ? -9.197 3.143 -1.323 1.00 92.50 83 MET A C 1
A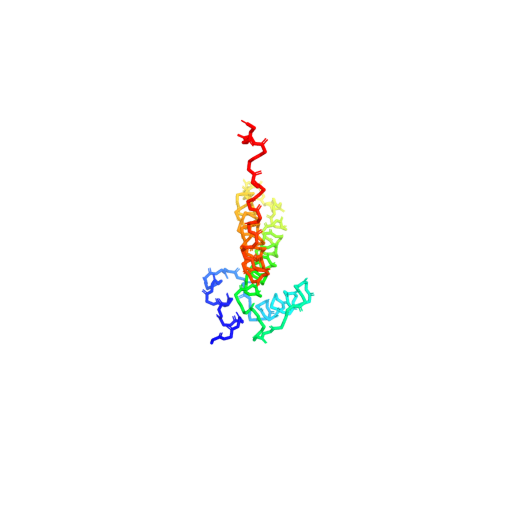TOM 647 O O . MET A 1 83 ? -8.808 2.644 -2.379 1.00 92.50 83 MET A O 1
ATOM 651 N N . ARG A 1 84 ? -9.483 4.450 -1.255 1.00 94.06 84 ARG A N 1
ATOM 652 C CA . ARG A 1 84 ? -9.266 5.359 -2.395 1.00 94.06 84 ARG A CA 1
ATOM 653 C C . ARG A 1 84 ? -7.786 5.483 -2.750 1.00 94.06 84 ARG A C 1
ATOM 655 O O . ARG A 1 84 ? -7.452 5.497 -3.937 1.00 94.06 84 ARG A O 1
ATOM 662 N N . LEU A 1 85 ? -6.907 5.568 -1.752 1.00 94.06 85 LEU A N 1
ATOM 663 C CA . LEU A 1 85 ? -5.459 5.592 -1.968 1.00 94.06 85 LEU A CA 1
ATOM 664 C C . LEU A 1 85 ? -4.971 4.283 -2.602 1.00 94.06 85 LEU A C 1
ATOM 666 O O . LEU A 1 85 ? -4.244 4.344 -3.594 1.00 94.06 85 LEU A O 1
ATOM 670 N N . ALA A 1 86 ? -5.452 3.131 -2.130 1.00 94.31 86 ALA A N 1
ATOM 671 C CA . ALA A 1 86 ? -5.160 1.824 -2.718 1.00 94.31 86 ALA A CA 1
ATOM 672 C C . ALA A 1 86 ? -5.577 1.742 -4.194 1.00 94.31 86 ALA A C 1
ATOM 674 O O . ALA A 1 86 ? -4.779 1.396 -5.068 1.00 94.31 86 ALA A O 1
ATOM 675 N N . LEU A 1 87 ? -6.806 2.157 -4.517 1.00 95.19 87 LEU A N 1
ATOM 676 C CA . LEU A 1 87 ? -7.304 2.177 -5.897 1.00 95.19 87 LEU A CA 1
ATOM 677 C C . LEU A 1 87 ? -6.467 3.086 -6.808 1.00 95.19 87 LEU A C 1
ATOM 679 O O . LEU A 1 87 ? -6.231 2.761 -7.980 1.00 95.19 87 LEU A O 1
ATOM 683 N N . ASN A 1 88 ? -6.014 4.226 -6.287 1.00 95.50 88 ASN A N 1
ATOM 684 C CA . ASN A 1 88 ? -5.128 5.133 -7.007 1.00 95.50 88 ASN A CA 1
ATOM 685 C C . ASN A 1 88 ? -3.740 4.516 -7.220 1.00 95.50 88 ASN A C 1
ATOM 687 O O . ASN A 1 88 ? -3.211 4.600 -8.329 1.00 95.50 88 ASN A O 1
ATOM 691 N N . ALA A 1 89 ? -3.189 3.841 -6.212 1.00 94.06 89 ALA A N 1
ATOM 692 C CA . ALA A 1 89 ? -1.930 3.110 -6.308 1.00 94.06 89 ALA A CA 1
ATOM 693 C C . ALA A 1 89 ? -2.007 1.998 -7.375 1.00 94.06 89 ALA A C 1
ATOM 695 O O . ALA A 1 89 ? -1.221 2.016 -8.324 1.00 94.06 89 ALA A O 1
ATOM 696 N N . ARG A 1 90 ? -3.056 1.158 -7.366 1.00 94.38 90 ARG A N 1
ATOM 697 C CA . ARG A 1 90 ? -3.311 0.150 -8.421 1.00 94.38 90 ARG A CA 1
ATOM 698 C C . ARG A 1 90 ? -3.490 0.766 -9.808 1.00 94.38 90 ARG A C 1
ATOM 700 O O . ARG A 1 90 ? -3.141 0.172 -10.832 1.00 94.38 90 ARG A O 1
ATOM 707 N N . ARG A 1 91 ? -4.082 1.961 -9.900 1.00 94.81 91 ARG A N 1
ATOM 708 C CA . ARG A 1 91 ? -4.193 2.690 -11.174 1.00 94.81 91 ARG A CA 1
ATOM 709 C C . ARG A 1 91 ? -2.820 3.139 -11.668 1.00 94.81 91 ARG A C 1
ATOM 711 O O . ARG A 1 91 ? -2.559 3.015 -12.862 1.00 94.81 91 ARG A O 1
ATOM 718 N N . ASN A 1 92 ? -1.969 3.641 -10.782 1.00 93.00 92 ASN A N 1
ATOM 719 C CA . ASN A 1 92 ? -0.621 4.079 -11.127 1.00 93.00 92 ASN A CA 1
ATOM 720 C C . ASN A 1 92 ? 0.271 2.898 -11.521 1.00 93.00 92 ASN A C 1
ATOM 722 O O . ASN A 1 92 ? 0.890 2.977 -12.574 1.00 93.00 92 ASN A O 1
ATOM 726 N N . TYR A 1 93 ? 0.211 1.778 -10.797 1.00 93.81 93 TYR A N 1
ATOM 727 C CA . TYR A 1 93 ? 0.850 0.517 -11.190 1.00 93.81 93 TYR A CA 1
ATOM 728 C C . TYR A 1 93 ? 0.460 0.084 -12.615 1.00 93.81 93 TYR A C 1
ATOM 730 O O . TYR A 1 93 ? 1.300 -0.162 -13.478 1.00 93.81 93 TYR A O 1
ATOM 738 N N . ARG A 1 94 ? -0.840 0.078 -12.938 1.00 92.19 94 ARG A N 1
ATOM 739 C CA . ARG A 1 94 ? -1.287 -0.259 -14.302 1.00 92.19 94 ARG A CA 1
ATOM 740 C C . ARG A 1 94 ? -0.794 0.740 -15.347 1.00 92.19 94 ARG A C 1
ATOM 742 O O . ARG A 1 94 ? -0.534 0.350 -16.483 1.00 92.19 94 ARG A O 1
ATOM 749 N N . LYS A 1 95 ? -0.702 2.028 -15.003 1.00 90.75 95 LYS A N 1
ATOM 750 C CA . LYS A 1 95 ? -0.177 3.061 -15.907 1.00 90.75 95 LYS A CA 1
ATOM 751 C C . LYS A 1 95 ? 1.313 2.867 -16.174 1.00 90.75 95 LYS A C 1
ATOM 753 O O . LYS A 1 95 ? 1.696 2.960 -17.335 1.00 90.75 95 LYS A O 1
ATOM 758 N N . THR A 1 96 ? 2.122 2.578 -15.155 1.00 89.19 96 THR A N 1
ATOM 759 C CA . THR A 1 96 ? 3.567 2.350 -15.323 1.00 89.19 96 THR A CA 1
ATOM 760 C C . THR A 1 96 ? 3.822 1.126 -16.196 1.00 89.19 96 THR A C 1
ATOM 762 O O . THR A 1 96 ? 4.545 1.228 -17.184 1.00 89.19 96 THR A O 1
ATOM 765 N N . LEU A 1 97 ? 3.102 0.024 -15.960 1.00 86.94 97 LEU A N 1
ATOM 766 C CA . LEU A 1 97 ? 3.188 -1.162 -16.817 1.00 86.94 97 LEU A CA 1
ATOM 767 C C . LEU A 1 97 ? 2.780 -0.896 -18.272 1.00 86.94 97 LEU A C 1
ATOM 769 O O . LEU A 1 97 ? 3.421 -1.385 -19.201 1.00 86.94 97 LEU A O 1
ATOM 773 N N . ARG A 1 98 ? 1.707 -0.127 -18.494 1.00 84.50 98 ARG A N 1
ATOM 774 C CA . ARG A 1 98 ? 1.266 0.248 -19.849 1.00 84.50 98 ARG A CA 1
ATOM 775 C C . ARG A 1 98 ? 2.276 1.153 -20.547 1.00 84.50 98 ARG A C 1
ATOM 777 O O . ARG A 1 98 ? 2.533 0.950 -21.725 1.00 84.50 98 ARG A O 1
ATOM 784 N N . ALA A 1 99 ? 2.853 2.114 -19.829 1.00 80.88 99 ALA A N 1
ATOM 785 C CA . ALA A 1 99 ? 3.902 2.977 -20.362 1.00 80.88 99 ALA A CA 1
ATOM 786 C C . ALA A 1 99 ? 5.137 2.158 -20.770 1.00 80.88 99 ALA A C 1
ATOM 788 O O . ALA A 1 99 ? 5.689 2.387 -21.844 1.00 80.88 99 ALA A O 1
ATOM 789 N N . ARG A 1 100 ? 5.505 1.142 -19.975 1.00 70.88 100 ARG A N 1
ATOM 790 C CA . ARG A 1 100 ? 6.590 0.202 -20.292 1.00 70.88 100 ARG A CA 1
ATOM 791 C C . ARG A 1 100 ? 6.296 -0.667 -21.517 1.00 70.88 100 ARG A C 1
ATOM 793 O O . ARG A 1 100 ? 7.186 -0.887 -22.329 1.00 70.88 100 ARG A O 1
ATOM 800 N N . ARG A 1 101 ? 5.059 -1.154 -21.675 1.00 65.06 101 ARG A N 1
ATOM 801 C CA . ARG A 1 101 ? 4.640 -1.981 -22.830 1.00 65.06 101 ARG A CA 1
ATOM 802 C C . ARG A 1 101 ? 4.465 -1.192 -24.136 1.00 65.06 101 ARG A C 1
ATOM 804 O O . ARG A 1 101 ? 4.091 -1.776 -25.148 1.00 65.06 101 ARG A O 1
ATOM 811 N N . GLY A 1 102 ? 4.789 0.099 -24.133 1.00 52.75 102 GLY A N 1
ATOM 812 C CA . GLY A 1 102 ? 4.766 0.955 -25.307 1.00 52.75 102 GLY A CA 1
ATOM 813 C C . GLY A 1 102 ? 3.461 1.732 -25.421 1.00 52.75 102 GLY A C 1
ATOM 814 O O . GLY A 1 102 ? 2.360 1.186 -25.339 1.00 52.75 102 GLY A O 1
ATOM 815 N N . ALA A 1 103 ? 3.605 3.032 -25.669 1.00 51.88 103 ALA A N 1
ATOM 816 C CA . ALA A 1 103 ? 2.564 3.929 -26.148 1.00 51.88 103 ALA A CA 1
ATOM 817 C C . ALA A 1 103 ? 2.121 3.542 -27.574 1.00 51.88 103 ALA A C 1
ATOM 819 O O . ALA A 1 103 ? 2.226 4.323 -28.513 1.00 51.88 103 ALA A O 1
ATOM 820 N N . GLY A 1 104 ? 1.607 2.327 -27.747 1.00 49.88 104 GLY A N 1
ATOM 821 C CA . GLY A 1 104 ? 0.846 1.931 -28.920 1.00 49.88 104 GLY A CA 1
ATOM 822 C C . GLY A 1 104 ? -0.558 2.512 -28.828 1.00 49.88 104 GLY A C 1
ATOM 823 O O . GLY A 1 104 ? -1.531 1.769 -28.736 1.00 49.88 104 GLY A O 1
ATOM 824 N N . GLN A 1 105 ? -0.690 3.842 -28.839 1.00 53.47 105 GLN A N 1
ATOM 825 C CA . GLN A 1 105 ? -1.900 4.420 -29.410 1.00 53.47 105 GLN A CA 1
ATOM 826 C C . GLN A 1 105 ? -1.836 4.094 -30.900 1.00 53.47 105 GLN A C 1
ATOM 828 O O . GLN A 1 105 ? -1.335 4.874 -31.705 1.00 53.47 105 GLN A O 1
ATOM 833 N N . SER A 1 106 ? -2.335 2.917 -31.281 1.00 54.09 106 SER A N 1
ATOM 834 C CA . SER A 1 106 ? -2.884 2.764 -32.616 1.00 54.09 106 SER A CA 1
ATOM 835 C C . SER A 1 106 ? -4.034 3.763 -32.680 1.00 54.09 106 SER A C 1
ATOM 837 O O . SER A 1 106 ? -5.148 3.478 -32.235 1.00 54.09 106 SER A O 1
ATOM 839 N N . HIS A 1 107 ? -3.752 4.976 -33.152 1.00 56.53 107 HIS A N 1
ATOM 840 C CA . HIS A 1 107 ? -4.782 5.801 -33.744 1.00 56.53 107 HIS A CA 1
ATOM 841 C C . HIS A 1 107 ? -5.359 4.942 -34.864 1.00 56.53 107 HIS A C 1
ATOM 843 O O . HIS A 1 107 ? -4.765 4.832 -35.933 1.00 56.53 107 HIS A O 1
ATOM 849 N N . ALA A 1 108 ? -6.468 4.253 -34.586 1.00 57.16 108 ALA A N 1
ATOM 850 C CA . ALA A 1 108 ? -7.323 3.739 -35.633 1.00 57.16 108 ALA A CA 1
ATOM 851 C C . ALA A 1 108 ? -7.626 4.960 -36.504 1.00 57.16 108 ALA A C 1
ATOM 853 O O . ALA A 1 108 ? -8.291 5.894 -36.044 1.00 57.16 108 ALA A O 1
ATOM 854 N N . GLY A 1 109 ? -6.997 5.024 -37.682 1.00 53.53 109 GLY A N 1
ATOM 855 C CA . GLY A 1 109 ? -7.216 6.103 -38.630 1.00 53.53 109 GLY A CA 1
ATOM 856 C C . GLY A 1 109 ? -8.719 6.248 -38.797 1.00 53.53 109 GLY A C 1
ATOM 857 O O . GLY A 1 109 ? -9.410 5.250 -39.001 1.00 53.53 109 GLY A O 1
ATOM 858 N N . ARG A 1 110 ? -9.237 7.464 -38.603 1.00 58.53 110 ARG A N 1
ATOM 859 C CA . ARG A 1 110 ? -10.657 7.745 -38.819 1.00 58.53 110 ARG A CA 1
ATOM 860 C C . ARG A 1 110 ? -11.031 7.209 -40.199 1.00 58.53 110 ARG A C 1
ATOM 862 O O . ARG A 1 110 ? -10.426 7.612 -41.189 1.00 58.53 110 ARG A O 1
ATOM 869 N N . ALA A 1 111 ? -12.006 6.309 -40.249 1.00 59.09 111 ALA A N 1
ATOM 870 C CA . ALA A 1 111 ? -12.499 5.672 -41.466 1.00 59.09 111 ALA A CA 1
ATOM 871 C C . ALA A 1 111 ? -13.383 6.613 -42.315 1.00 59.09 111 ALA A C 1
ATOM 873 O O . ALA A 1 111 ? -14.310 6.152 -42.969 1.00 59.09 111 ALA A O 1
ATOM 874 N N . ASP A 1 112 ? -13.087 7.917 -42.312 1.00 61.22 112 ASP A N 1
ATOM 875 C CA . ASP A 1 112 ? -13.908 8.970 -42.923 1.00 61.22 112 ASP A CA 1
ATOM 876 C C . ASP A 1 112 ? -13.100 9.817 -43.923 1.00 61.22 112 ASP A C 1
ATOM 878 O O . ASP A 1 112 ? -13.204 11.040 -43.964 1.00 61.22 112 ASP A O 1
ATOM 882 N N . LEU A 1 113 ? -12.264 9.166 -44.734 1.00 52.75 113 LEU A N 1
ATOM 883 C CA . LEU A 1 113 ? -11.724 9.750 -45.965 1.00 52.75 113 LEU A CA 1
ATOM 884 C C . LEU A 1 113 ? -12.179 8.876 -47.138 1.00 52.75 113 LEU A C 1
ATOM 886 O O . LEU A 1 113 ? -11.459 7.988 -47.594 1.00 52.75 113 LEU A O 1
ATOM 890 N N . ARG A 1 114 ? -13.427 9.106 -47.552 1.00 48.12 114 ARG A N 1
ATOM 891 C CA . ARG A 1 114 ? -13.962 8.763 -48.871 1.00 48.12 114 ARG A CA 1
ATOM 892 C C . ARG A 1 114 ? -14.048 10.032 -49.702 1.00 48.12 114 ARG A C 1
ATOM 894 O O . ARG A 1 114 ? -14.412 11.071 -49.109 1.00 48.12 114 ARG A O 1
#